Protein 8J1I (pdb70)

Secondary structure (DSSP, 8-state):
---HHHHHHHTT-GGGHHHHHHTT--SHHHHTT--HHHHHHTT---HHHHHHHHHHHHHHHHHH--/-TTS--SHHHHHHHTT-GGGHHHHHTTT--SHHHHTT--HHHHHHTT---HHHHHHHHHHHHHHHH-

Structure (mmCIF, N/CA/C/O backbone):
data_8J1I
#
_entry.id   8J1I
#
_cell.length_a   45.937
_cell.length_b   84.576
_cell.length_c   97.804
_cell.angle_alpha   90.00
_cell.angle_beta   90.00
_cell.angle_gamma   90.00
#
_symmetry.space_group_name_H-M   'C 2 2 21'
#
loop_
_entity.id
_entity.type
_entity.pdbx_description
1 polymer 'Ephrin type-A receptor 8'
2 polymer 'SAM and SH3 domain-containing protein 1'
3 water water
#
loop_
_atom_site.group_PDB
_atom_site.id
_atom_site.type_symbol
_atom_site.label_atom_id
_atom_site.label_alt_id
_atom_site.label_comp_id
_atom_site.label_asym_id
_atom_site.label_entity_id
_atom_site.label_seq_id
_atom_site.pdbx_PDB_ins_code
_atom_site.Cartn_x
_atom_site.Cartn_y
_atom_site.Cartn_z
_atom_site.occupancy
_atom_site.B_iso_or_equiv
_atom_site.auth_seq_id
_atom_site.auth_comp_id
_atom_site.auth_asym_id
_atom_site.auth_atom_id
_atom_site.pdbx_PDB_model_num
ATOM 1 N N . SER A 1 4 ? -2.975 10.544 27.438 1.00 75.66 931 SER 8 N 1
ATOM 2 C CA . SER A 1 4 ? -3.883 9.562 28.106 1.00 77.44 931 SER 8 CA 1
ATOM 3 C C . SER A 1 4 ? -4.348 8.548 27.064 1.00 74.17 931 SER 8 C 1
ATOM 4 O O . SER A 1 4 ? -4.878 8.997 26.024 1.00 74.44 931 SER 8 O 1
ATOM 12 N N . LEU A 1 5 ? -4.168 7.245 27.298 1.00 67.29 932 LEU 8 N 1
ATOM 13 C CA . LEU A 1 5 ? -4.352 6.226 26.231 1.00 58.34 932 LEU 8 CA 1
ATOM 14 C C . LEU A 1 5 ? -5.841 5.907 26.057 1.00 54.74 932 LEU 8 C 1
ATOM 15 O O . LEU A 1 5 ? -6.258 4.722 25.859 1.00 56.32 932 LEU 8 O 1
ATOM 31 N N . THR A 1 6 ? -6.596 6.986 25.935 1.00 52.75 933 THR 8 N 1
ATOM 32 C CA . THR A 1 6 ? -8.014 6.939 25.593 1.00 55.29 933 THR 8 CA 1
ATOM 33 C C . THR A 1 6 ? -8.090 6.956 24.061 1.00 52.40 933 THR 8 C 1
ATOM 34 O O . THR A 1 6 ? -7.260 7.662 23.442 1.00 48.15 933 THR 8 O 1
ATOM 45 N N . VAL A 1 7 ? -9.090 6.278 23.517 1.00 48.71 934 VAL 8 N 1
ATOM 46 C CA . VAL A 1 7 ? -9.412 6.396 22.086 1.00 47.36 934 VAL 8 CA 1
ATOM 47 C C . VAL A 1 7 ? -9.623 7.870 21.751 1.00 48.17 934 VAL 8 C 1
ATOM 48 O O . VAL A 1 7 ? -9.014 8.318 20.774 1.00 41.89 934 VAL 8 O 1
ATOM 61 N N . GLY A 1 8 ? -10.481 8.607 22.484 1.00 42.68 935 GLY 8 N 1
ATOM 62 C CA . GLY A 1 8 ? -10.762 10.001 22.135 1.00 42.41 935 GLY 8 CA 1
ATOM 63 C C . GLY A 1 8 ? -9.543 10.916 22.274 1.00 44.34 935 GLY 8 C 1
ATOM 64 O O . GLY A 1 8 ? -9.384 11.831 21.465 1.00 43.91 935 GLY 8 O 1
ATOM 68 N N . ASP A 1 9 ? -8.665 10.665 23.260 1.00 44.98 936 ASP 8 N 1
ATOM 69 C CA . ASP A 1 9 ? -7.384 11.424 23.422 1.00 46.51 936 ASP 8 CA 1
ATOM 70 C C . ASP A 1 9 ? -6.409 11.076 22.274 1.00 43.91 936 ASP 8 C 1
ATOM 71 O O . ASP A 1 9 ? -5.722 11.984 21.762 1.00 42.53 936 ASP 8 O 1
ATOM 80 N N . TRP A 1 10 ? -6.308 9.810 21.913 1.00 40.58 937 TRP 8 N 1
ATOM 81 C CA . TRP A 1 10 ? -5.460 9.362 20.768 1.00 37.56 937 TRP 8 CA 1
ATOM 82 C C . TRP A 1 10 ? -5.902 10.060 19.463 1.00 34.13 937 TRP 8 C 1
ATOM 83 O O . TRP A 1 10 ? -5.068 10.677 18.824 1.00 37.69 937 TRP 8 O 1
ATOM 104 N N . LEU A 1 11 ? -7.163 9.994 19.106 1.00 35.05 938 LEU 8 N 1
ATOM 105 C CA . LEU A 1 11 ? -7.731 10.685 17.927 1.00 34.16 938 LEU 8 CA 1
ATOM 106 C C . LEU A 1 11 ? -7.385 12.182 17.990 1.00 35.22 938 LEU 8 C 1
ATOM 107 O O . LEU A 1 11 ? -6.793 12.705 17.067 1.00 34.40 938 LEU 8 O 1
ATOM 123 N N . ASP A 1 12 ? -7.665 12.869 19.120 1.00 36.16 939 ASP 8 N 1
ATOM 124 C CA . ASP A 1 12 ? -7.327 14.310 19.187 1.00 36.53 939 ASP 8 CA 1
ATOM 125 C C . ASP A 1 12 ? -5.840 14.576 18.985 1.00 38.36 939 ASP 8 C 1
ATOM 126 O O . ASP A 1 12 ? -5.503 15.547 18.256 1.00 39.80 939 ASP 8 O 1
ATOM 135 N N . SER A 1 13 ? -4.970 13.692 19.480 1.00 38.08 940 SER 8 N 1
ATOM 136 C CA . SER A 1 13 ? -3.499 13.831 19.336 1.00 40.43 940 SER 8 CA 1
ATOM 137 C C . SER A 1 13 ? -3.012 13.803 17.893 1.00 39.66 940 SER 8 C 1
ATOM 138 O O . SER A 1 13 ? -1.876 14.257 17.641 1.00 42.37 940 SER 8 O 1
ATOM 146 N N . ILE A 1 14 ? -3.748 13.172 16.983 1.00 35.78 941 ILE 8 N 1
ATOM 147 C CA . ILE A 1 14 ? -3.435 13.160 15.538 1.00 35.32 941 ILE 8 CA 1
ATOM 148 C C . ILE A 1 14 ? -4.481 13.993 14.788 1.00 33.65 941 ILE 8 C 1
ATOM 149 O O . ILE A 1 14 ? -4.551 13.906 13.567 1.00 30.81 941 ILE 8 O 1
ATOM 165 N N . ARG A 1 15 ? -5.218 14.857 15.466 1.00 35.64 942 ARG 8 N 1
ATOM 166 C CA . ARG A 1 15 ? -6.118 15.814 14.776 1.00 37.48 942 ARG 8 CA 1
ATOM 167 C C . ARG A 1 15 ? -7.251 15.052 14.075 1.00 33.35 942 ARG 8 C 1
ATOM 168 O O . ARG A 1 15 ? -7.890 15.631 13.178 1.00 32.37 942 ARG 8 O 1
ATOM 189 N N . MET A 1 16 ? -7.635 13.877 14.592 1.00 31.28 943 MET 8 N 1
ATOM 190 C CA . MET A 1 16 ? -8.729 13.076 13.998 1.00 29.32 943 MET 8 CA 1
ATOM 191 C C . MET A 1 16 ? -9.917 12.924 14.951 1.00 32.38 943 MET 8 C 1
ATOM 192 O O . MET A 1 16 ? -10.682 11.962 14.792 1.00 31.12 943 MET 8 O 1
ATOM 206 N N . GLY A 1 17 ? -10.101 13.896 15.853 1.00 33.69 944 GLY 8 N 1
ATOM 207 C CA . GLY A 1 17 ? -11.212 13.955 16.811 1.00 33.75 944 GLY 8 CA 1
ATOM 208 C C . GLY A 1 17 ? -12.571 13.973 16.150 1.00 34.21 944 GLY 8 C 1
ATOM 209 O O . GLY A 1 17 ? -13.530 13.466 16.781 1.00 36.10 944 GLY 8 O 1
ATOM 213 N N . ARG A 1 18 ? -12.644 14.353 14.872 1.00 31.54 945 ARG 8 N 1
ATOM 214 C CA . ARG A 1 18 ? -13.905 14.272 14.111 1.00 33.44 945 ARG 8 CA 1
ATOM 215 C C . ARG A 1 18 ? -14.425 12.854 14.036 1.00 34.52 945 ARG 8 C 1
ATOM 216 O O . ARG A 1 18 ? -15.618 12.668 13.760 1.00 36.50 945 ARG 8 O 1
ATOM 237 N N . TYR A 1 19 ? -13.585 11.830 14.258 1.00 31.53 946 TYR 8 N 1
ATOM 238 C CA . TYR A 1 19 ? -14.006 10.431 14.166 1.00 31.53 946 TYR 8 CA 1
ATOM 239 C C . TYR A 1 19 ? -14.310 9.806 15.555 1.00 34.42 946 TYR 8 C 1
ATOM 240 O O . TYR A 1 19 ? -14.445 8.592 15.623 1.00 35.56 946 TYR 8 O 1
ATOM 258 N N . ARG A 1 20 ? -14.289 10.592 16.640 1.00 38.57 947 ARG 8 N 1
ATOM 259 C CA . ARG A 1 20 ? -14.646 10.080 18.003 1.00 41.31 947 ARG 8 CA 1
ATOM 260 C C . ARG A 1 20 ? -15.928 9.246 17.897 1.00 41.05 947 ARG 8 C 1
ATOM 261 O O . ARG A 1 20 ? -15.905 8.104 18.462 1.00 43.92 947 ARG 8 O 1
ATOM 282 N N . ASP A 1 21 ? -17.022 9.810 17.343 1.00 47.28 948 ASP 8 N 1
ATOM 283 C CA . ASP A 1 21 ? -18.366 9.154 17.320 1.00 51.02 948 ASP 8 CA 1
ATOM 284 C C . ASP A 1 21 ? -18.265 7.924 16.416 1.00 48.97 948 ASP 8 C 1
ATOM 285 O O . ASP A 1 21 ? -18.783 6.860 16.753 1.00 47.64 948 ASP 8 O 1
ATOM 294 N N . HIS A 1 22 ? -17.424 7.977 15.373 1.00 46.84 949 HIS 8 N 1
ATOM 295 C CA . HIS A 1 22 ? -17.261 6.808 14.459 1.00 42.87 949 HIS 8 CA 1
ATOM 296 C C . HIS A 1 22 ? -16.653 5.630 15.207 1.00 43.61 949 HIS 8 C 1
ATOM 297 O O . HIS A 1 22 ? -17.167 4.494 15.098 1.00 48.26 949 HIS 8 O 1
ATOM 312 N N . PHE A 1 23 ? -15.598 5.869 15.984 1.00 40.99 950 PHE 8 N 1
ATOM 313 C CA . PHE A 1 23 ? -14.883 4.808 16.735 1.00 40.60 950 PHE 8 CA 1
ATOM 314 C C . PHE A 1 23 ? -15.864 4.262 17.801 1.00 43.18 950 PHE 8 C 1
ATOM 315 O O . PHE A 1 23 ? -15.954 3.043 17.930 1.00 44.35 950 PHE 8 O 1
ATOM 332 N N . ALA A 1 24 ? -16.436 5.172 18.580 1.00 45.47 951 ALA 8 N 1
ATOM 333 C CA . ALA A 1 24 ? -17.424 4.829 19.660 1.00 49.82 951 ALA 8 CA 1
ATOM 334 C C . ALA A 1 24 ? -18.525 3.951 19.071 1.00 51.49 951 ALA 8 C 1
ATOM 335 O O . ALA A 1 24 ? -18.653 2.801 19.548 1.00 54.23 951 ALA 8 O 1
ATOM 342 N N . ALA A 1 25 ? -19.231 4.419 18.043 1.00 53.61 952 ALA 8 N 1
ATOM 343 C CA . ALA A 1 25 ? -20.309 3.628 17.392 1.00 57.20 952 ALA 8 CA 1
ATOM 344 C C . ALA A 1 25 ? 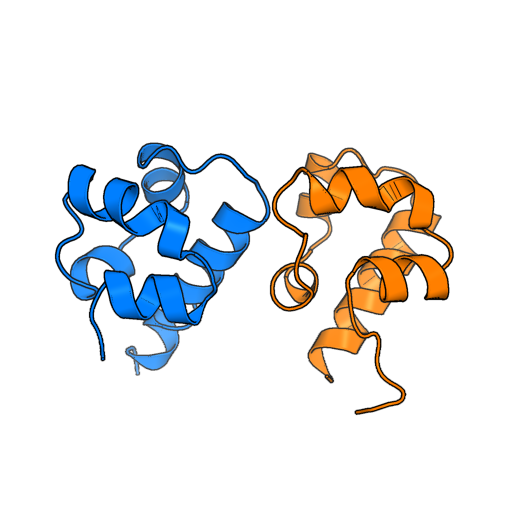-19.743 2.259 16.991 1.00 54.79 952 ALA 8 C 1
ATOM 345 O O . ALA A 1 25 ? -20.309 1.255 17.374 1.00 55.72 952 ALA 8 O 1
ATOM 352 N N . GLY A 1 26 ? -18.571 2.169 16.355 1.00 52.44 953 GLY 8 N 1
ATOM 353 C CA . GLY A 1 26 ? -18.012 0.865 15.911 1.00 48.25 953 GLY 8 CA 1
ATOM 354 C C . GLY A 1 26 ? -17.588 -0.076 17.056 1.00 51.46 953 GLY 8 C 1
ATOM 355 O O . GLY A 1 26 ? -17.179 -1.234 16.784 1.00 53.15 953 GLY 8 O 1
ATOM 359 N N . GLY A 1 27 ? -17.586 0.401 18.300 1.00 52.63 954 GLY 8 N 1
ATOM 360 C CA . GLY A 1 27 ? -17.325 -0.415 19.497 1.00 54.41 954 GLY 8 CA 1
ATOM 361 C C . GLY A 1 27 ? -15.885 -0.348 19.969 1.00 52.70 954 GLY 8 C 1
ATOM 362 O O . GLY A 1 27 ? -15.505 -1.186 20.780 1.00 55.29 954 GLY 8 O 1
ATOM 366 N N . TYR A 1 28 ? -15.067 0.564 19.441 1.00 45.05 955 TYR 8 N 1
ATOM 367 C CA . TYR A 1 28 ? -13.656 0.698 19.879 1.00 45.30 955 TYR 8 CA 1
ATOM 368 C C . TYR A 1 28 ? -13.574 1.563 21.136 1.00 50.68 955 TYR 8 C 1
ATOM 369 O O . TYR A 1 28 ? -13.319 2.788 21.074 1.00 49.02 955 TYR 8 O 1
ATOM 387 N N . SER A 1 29 ? -13.840 0.931 22.296 1.00 53.79 956 SER 8 N 1
ATOM 388 C CA . SER A 1 29 ? -13.915 1.593 23.616 1.00 57.04 956 SER 8 CA 1
ATOM 389 C C . SER A 1 29 ? -12.530 1.620 24.248 1.00 55.20 956 SER 8 C 1
ATOM 390 O O . SER A 1 29 ? -12.304 2.373 25.193 1.00 63.26 956 SER 8 O 1
ATOM 398 N N . SER A 1 30 ? -11.600 0.844 23.750 1.00 51.81 957 SER 8 N 1
ATOM 399 C CA . SER A 1 30 ? -10.234 0.985 24.270 1.00 51.63 957 SER 8 CA 1
ATOM 400 C C . SER A 1 30 ? -9.315 1.229 23.053 1.00 49.78 957 SER 8 C 1
ATOM 401 O O . SER A 1 30 ? -9.596 0.722 21.867 1.00 51.27 957 SER 8 O 1
ATOM 409 N N . LEU A 1 31 ? -8.146 1.745 23.410 1.00 52.29 958 LEU 8 N 1
ATOM 410 C CA . LEU A 1 31 ? -7.005 1.761 22.485 1.00 48.96 958 LEU 8 CA 1
ATOM 411 C C . LEU A 1 31 ? -6.536 0.330 22.215 1.00 47.38 958 LEU 8 C 1
ATOM 412 O O . LEU A 1 31 ? -6.091 0.026 21.078 1.00 43.23 958 LEU 8 O 1
ATOM 428 N N . GLY A 1 32 ? -6.539 -0.582 23.199 1.00 49.44 959 GLY 8 N 1
ATOM 429 C CA . GLY A 1 32 ? -6.087 -1.943 22.902 1.00 46.27 959 GLY 8 CA 1
ATOM 430 C C . GLY A 1 32 ? -6.877 -2.552 21.758 1.00 41.22 959 GLY 8 C 1
ATOM 431 O O . GLY A 1 32 ? -6.291 -3.326 20.980 1.00 43.67 959 GLY 8 O 1
ATOM 435 N N . MET A 1 33 ? -8.154 -2.214 21.651 1.00 43.41 960 MET 8 N 1
ATOM 436 C CA . MET A 1 33 ? -8.989 -2.704 20.524 1.00 41.94 960 MET 8 CA 1
ATOM 437 C C . MET A 1 33 ? -8.569 -2.006 19.193 1.00 39.07 960 MET 8 C 1
ATOM 438 O O . MET A 1 33 ? -8.461 -2.666 18.186 1.00 38.04 960 MET 8 O 1
ATOM 452 N N . VAL A 1 34 ? -8.244 -0.731 19.256 1.00 37.57 961 VAL 8 N 1
ATOM 453 C CA . VAL A 1 34 ? -7.771 0.049 18.072 1.00 34.95 961 VAL 8 CA 1
ATOM 454 C C . VAL A 1 34 ? -6.489 -0.589 17.541 1.00 34.36 961 VAL 8 C 1
ATOM 455 O O . VAL A 1 34 ? -6.319 -0.634 16.333 1.00 32.29 961 VAL 8 O 1
ATOM 468 N N . LEU A 1 35 ? -5.547 -1.061 18.378 1.00 34.31 962 LEU 8 N 1
ATOM 469 C CA . LEU A 1 35 ? -4.215 -1.535 17.935 1.00 33.96 962 LEU 8 CA 1
ATOM 470 C C . LEU A 1 35 ? -4.272 -2.806 17.084 1.00 32.30 962 LEU 8 C 1
ATOM 471 O O . LEU A 1 35 ? -3.276 -3.108 16.447 1.00 36.46 962 LEU 8 O 1
ATOM 487 N N . ARG A 1 36 ? -5.432 -3.476 17.051 1.00 35.55 963 ARG 8 N 1
ATOM 488 C CA . ARG A 1 36 ? -5.670 -4.697 16.250 1.00 38.18 963 ARG 8 CA 1
ATOM 489 C C . ARG A 1 36 ? -6.301 -4.336 14.909 1.00 35.69 963 ARG 8 C 1
ATOM 490 O O . ARG A 1 36 ? -6.381 -5.178 14.054 1.00 36.73 963 ARG 8 O 1
ATOM 499 N N . MET A 1 37 ? -6.522 -3.061 14.636 1.00 32.82 964 MET 8 N 1
ATOM 500 C CA . MET A 1 37 ? -7.268 -2.655 13.418 1.00 32.24 964 MET 8 CA 1
ATOM 501 C C . MET A 1 37 ? -6.411 -2.753 12.177 1.00 30.75 964 MET 8 C 1
ATOM 502 O O . MET A 1 37 ? -5.227 -2.461 12.216 1.00 31.29 964 MET 8 O 1
ATOM 516 N N . ASN A 1 38 ? -7.093 -2.980 11.052 1.00 32.33 965 ASN 8 N 1
ATOM 517 C CA . ASN A 1 38 ? -6.480 -2.859 9.718 1.00 28.52 965 ASN 8 CA 1
ATOM 518 C C . ASN A 1 38 ? -7.283 -1.837 8.891 1.00 29.08 965 ASN 8 C 1
ATOM 519 O O . ASN A 1 38 ? -8.194 -1.177 9.430 1.00 29.99 965 ASN 8 O 1
ATOM 530 N N . ALA A 1 39 ? -6.835 -1.634 7.672 1.00 28.83 966 ALA 8 N 1
ATOM 531 C CA . ALA A 1 39 ? -7.443 -0.633 6.764 1.00 29.66 966 ALA 8 CA 1
ATOM 532 C C . ALA A 1 39 ? -8.937 -0.941 6.584 1.00 30.98 966 ALA 8 C 1
ATOM 533 O O . ALA A 1 39 ? -9.698 0.002 6.413 1.00 33.31 966 ALA 8 O 1
ATOM 540 N N . GLN A 1 40 ? -9.335 -2.207 6.530 1.00 33.17 967 GLN 8 N 1
ATOM 541 C CA . GLN A 1 40 ? -10.771 -2.513 6.383 1.00 32.63 967 GLN 8 CA 1
ATOM 542 C C . GLN A 1 40 ? -11.516 -2.057 7.617 1.00 35.17 967 GLN 8 C 1
ATOM 543 O O . GLN A 1 40 ? -12.650 -1.632 7.489 1.00 36.33 967 GLN 8 O 1
ATOM 557 N N . ASP A 1 41 ? -10.961 -2.286 8.793 1.00 33.92 968 ASP 8 N 1
ATOM 558 C CA . ASP A 1 41 ? -11.630 -1.856 10.040 1.00 34.43 968 ASP 8 CA 1
ATOM 559 C C . ASP A 1 41 ? -11.823 -0.340 10.011 1.00 33.87 968 ASP 8 C 1
ATOM 560 O O . ASP A 1 41 ? -12.845 0.197 10.508 1.00 34.98 968 ASP 8 O 1
ATOM 569 N N . VAL A 1 42 ? -10.817 0.387 9.501 1.00 31.09 969 VAL 8 N 1
ATOM 570 C CA . VAL A 1 42 ? -10.913 1.867 9.481 1.00 31.23 969 VAL 8 CA 1
ATOM 571 C C . VAL A 1 42 ? -12.015 2.342 8.521 1.00 32.50 969 VAL 8 C 1
ATOM 572 O O . VAL A 1 42 ? -12.863 3.179 8.921 1.00 34.02 969 VAL 8 O 1
ATOM 585 N N . ARG A 1 43 ? -12.007 1.816 7.301 1.00 34.37 970 ARG 8 N 1
ATOM 586 C CA . ARG A 1 43 ? -13.077 2.137 6.308 1.00 39.23 970 ARG 8 CA 1
ATOM 587 C C . ARG A 1 43 ? -14.494 1.793 6.841 1.00 42.71 970 ARG 8 C 1
ATOM 588 O O . ARG A 1 43 ? -15.469 2.544 6.619 1.00 42.59 970 ARG 8 O 1
ATOM 609 N N . ALA A 1 44 ? -14.628 0.730 7.622 1.00 41.27 971 ALA 8 N 1
ATOM 610 C CA . ALA A 1 44 ? -15.963 0.248 8.038 1.00 41.91 971 ALA 8 CA 1
ATOM 611 C C . ALA A 1 44 ? -16.507 1.177 9.111 1.00 43.48 971 ALA 8 C 1
ATOM 612 O O . ALA A 1 44 ? -17.736 1.088 9.410 1.00 44.42 971 ALA 8 O 1
ATOM 619 N N . LEU A 1 45 ? -15.687 2.048 9.715 1.00 36.19 972 LEU 8 N 1
ATOM 620 C CA . LEU A 1 45 ? -16.212 3.052 10.662 1.00 38.40 972 LEU 8 CA 1
ATOM 621 C C . LEU A 1 45 ? -16.886 4.170 9.896 1.00 37.76 972 LEU 8 C 1
ATOM 622 O O . LEU A 1 45 ? -17.330 5.100 10.580 1.00 40.37 972 LEU 8 O 1
ATOM 638 N N . GLY A 1 46 ? -16.818 4.163 8.567 1.00 35.32 973 GLY 8 N 1
ATOM 639 C CA . GLY A 1 46 ? -17.303 5.288 7.760 1.00 35.42 973 GLY 8 CA 1
ATOM 640 C C . GLY A 1 46 ? -16.275 6.381 7.461 1.00 33.51 973 GLY 8 C 1
ATOM 641 O O . GLY A 1 46 ? -16.633 7.514 7.061 1.00 36.93 973 GLY 8 O 1
ATOM 645 N N . ILE A 1 47 ? -15.011 6.058 7.678 1.00 30.14 974 ILE 8 N 1
ATOM 646 C CA . ILE A 1 47 ? -13.874 6.982 7.375 1.00 30.96 974 ILE 8 CA 1
ATOM 647 C C . ILE A 1 47 ? -13.440 6.826 5.923 1.00 29.05 974 ILE 8 C 1
ATOM 648 O O . ILE A 1 47 ? -12.899 5.770 5.586 1.00 32.04 974 ILE 8 O 1
ATOM 664 N N . THR A 1 48 ? -13.677 7.852 5.089 1.00 29.28 975 THR 8 N 1
ATOM 665 C CA . THR A 1 48 ? -13.563 7.790 3.609 1.00 28.89 975 THR 8 CA 1
ATOM 666 C C . THR A 1 48 ? -12.412 8.629 3.056 1.00 27.17 975 THR 8 C 1
ATOM 667 O O . THR A 1 48 ? -11.898 8.296 1.975 1.00 31.43 975 THR 8 O 1
ATOM 678 N N . LEU A 1 49 ? -12.024 9.692 3.731 1.00 25.84 976 LEU 8 N 1
ATOM 679 C CA . LEU A 1 49 ? -10.966 10.585 3.199 1.00 23.96 976 LEU 8 CA 1
ATOM 680 C C . LEU A 1 49 ? -9.631 9.803 3.211 1.00 24.11 976 LEU 8 C 1
ATOM 681 O O . LEU A 1 49 ? -9.182 9.347 4.280 1.00 24.12 976 LEU 8 O 1
ATOM 697 N N A MET A 1 50 ? -9.005 9.781 2.070 0.67 24.36 977 MET 8 N 1
ATOM 698 N N B MET A 1 50 ? -8.973 9.750 2.051 0.33 24.89 977 MET 8 N 1
ATOM 699 C CA A MET A 1 50 ? -7.795 8.943 1.879 0.67 23.71 977 MET 8 CA 1
ATOM 700 C CA B MET A 1 50 ? -7.794 8.854 1.843 0.33 24.79 977 MET 8 CA 1
ATOM 701 C C A MET A 1 50 ? -6.701 9.280 2.896 0.67 22.16 977 MET 8 C 1
ATOM 702 C C B MET A 1 50 ? -6.606 9.263 2.716 0.33 23.31 977 MET 8 C 1
ATOM 703 O O A MET A 1 50 ? -6.190 8.390 3.684 0.67 19.47 977 MET 8 O 1
ATOM 704 O O B MET A 1 50 ? -5.890 8.343 3.129 0.33 22.52 977 MET 8 O 1
ATOM 731 N N . GLY A 1 51 ? -6.383 10.555 2.992 1.00 22.94 978 GLY 8 N 1
ATOM 732 C CA . GLY A 1 51 ? -5.293 10.927 3.914 1.00 22.59 978 GLY 8 CA 1
ATOM 733 C C . GLY A 1 51 ? -5.645 10.618 5.340 1.00 22.37 978 GLY 8 C 1
ATOM 734 O O . GLY A 1 51 ? -4.772 10.354 6.181 1.00 21.88 978 GLY 8 O 1
ATOM 738 N N . HIS A 1 52 ? -6.933 10.715 5.726 1.00 20.86 979 HIS 8 N 1
ATOM 739 C CA . HIS A 1 52 ? -7.314 10.436 7.107 1.00 21.68 979 HIS 8 CA 1
ATOM 740 C C . HIS A 1 52 ? -7.176 8.937 7.390 1.00 22.16 979 HIS 8 C 1
ATOM 741 O O . HIS A 1 52 ? -6.680 8.534 8.428 1.00 23.33 979 HIS 8 O 1
ATOM 756 N N . GLN A 1 53 ? -7.594 8.099 6.455 1.00 21.08 980 GLN 8 N 1
ATOM 757 C CA . GLN A 1 53 ? -7.355 6.654 6.529 1.00 23.10 980 GLN 8 CA 1
ATOM 758 C C . GLN A 1 53 ? -5.836 6.369 6.702 1.00 22.52 980 GLN 8 C 1
ATOM 759 O O . GLN A 1 53 ? -5.461 5.617 7.599 1.00 23.29 980 GLN 8 O 1
ATOM 773 N N . LYS A 1 54 ? -4.999 7.041 5.933 1.00 22.13 981 LYS 8 N 1
ATOM 774 C CA . LYS A 1 54 ? -3.561 6.846 5.939 1.00 24.30 981 LYS 8 CA 1
ATOM 775 C C . LYS A 1 54 ? -3.004 7.321 7.286 1.00 22.26 981 LYS 8 C 1
ATOM 776 O O . LYS A 1 54 ? -2.123 6.616 7.892 1.00 24.00 981 LYS 8 O 1
ATOM 795 N N . LYS A 1 55 ? -3.437 8.457 7.793 1.00 21.24 982 LYS 8 N 1
ATOM 796 C CA . LYS A 1 55 ? -2.909 8.975 9.079 1.00 22.35 982 LYS 8 CA 1
ATOM 797 C C . LYS A 1 55 ? -3.281 8.044 10.228 1.00 22.73 982 LYS 8 C 1
ATOM 798 O O . LYS A 1 55 ? -2.444 7.751 11.113 1.00 25.63 982 LYS 8 O 1
ATOM 817 N N . ILE A 1 56 ? -4.529 7.614 10.256 1.00 22.89 983 ILE 8 N 1
ATOM 818 C CA . ILE A 1 56 ? -5.020 6.745 11.350 1.00 23.11 983 ILE 8 CA 1
ATOM 819 C C . ILE A 1 56 ? -4.277 5.427 11.309 1.00 23.28 983 ILE 8 C 1
ATOM 820 O O . ILE A 1 56 ? -3.749 4.964 12.374 1.00 25.37 983 ILE 8 O 1
ATOM 836 N N . LEU A 1 57 ? -4.172 4.789 10.151 1.00 23.50 984 LEU 8 N 1
ATOM 837 C CA . LEU A 1 57 ? -3.492 3.476 10.060 1.00 26.45 984 LEU 8 CA 1
ATOM 838 C C . LEU A 1 57 ? -2.009 3.635 10.383 1.00 25.42 984 LEU 8 C 1
ATOM 839 O O . LEU A 1 57 ? -1.434 2.754 11.024 1.00 27.48 984 LEU 8 O 1
ATOM 855 N N . GLY A 1 58 ? -1.366 4.712 9.911 1.00 24.93 985 GLY 8 N 1
ATOM 856 C CA . GLY A 1 58 ? 0.055 4.889 10.174 1.00 26.29 985 GLY 8 CA 1
ATOM 857 C C . GLY A 1 58 ? 0.263 5.026 11.679 1.00 27.01 985 GLY 8 C 1
ATOM 858 O O . GLY A 1 58 ? 1.270 4.464 12.186 1.00 26.39 985 GLY 8 O 1
ATOM 862 N N . SER A 1 59 ? -0.638 5.716 12.381 1.00 25.40 986 SER 8 N 1
ATOM 863 C CA . SER A 1 59 ? -0.537 5.920 13.846 1.00 25.48 986 SER 8 CA 1
ATOM 864 C C . SER A 1 59 ? -0.705 4.560 14.537 1.00 28.86 986 SER 8 C 1
ATOM 865 O O . SER A 1 59 ? 0.062 4.192 15.433 1.00 30.10 986 SER 8 O 1
ATOM 873 N N . ILE A 1 60 ? -1.671 3.774 14.055 1.00 27.86 987 ILE 8 N 1
ATOM 874 C CA . ILE A 1 60 ? -1.876 2.418 14.619 1.00 31.06 987 ILE 8 CA 1
ATOM 875 C C . ILE A 1 60 ? -0.651 1.567 14.441 1.00 30.25 987 ILE 8 C 1
ATOM 876 O O . ILE A 1 60 ? -0.254 0.903 15.416 1.00 31.59 987 ILE 8 O 1
ATOM 892 N N . GLN A 1 61 ? -0.034 1.563 13.267 1.00 27.25 988 GLN 8 N 1
ATOM 893 C CA . GLN A 1 61 ? 1.166 0.786 12.933 1.00 29.15 988 GLN 8 CA 1
ATOM 894 C C . GLN A 1 61 ? 2.294 1.213 13.887 1.00 30.51 988 GLN 8 C 1
ATOM 895 O O . GLN A 1 61 ? 2.988 0.351 14.384 1.00 32.00 988 GLN 8 O 1
ATOM 909 N N A THR A 1 62 ? 2.547 2.507 14.085 0.37 30.56 989 THR 8 N 1
ATOM 910 N N B THR A 1 62 ? 2.476 2.509 14.060 0.63 29.19 989 THR 8 N 1
ATOM 911 C CA A THR A 1 62 ? 3.701 2.923 14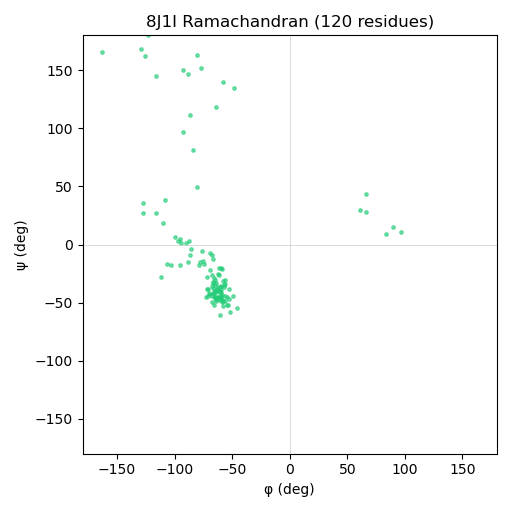.943 0.37 33.16 989 THR 8 CA 1
ATOM 912 C CA B THR A 1 62 ? 3.592 3.027 14.895 0.63 32.93 989 THR 8 CA 1
ATOM 913 C C A THR A 1 62 ? 3.369 2.675 16.426 0.37 33.41 989 THR 8 C 1
ATOM 914 C C B THR A 1 62 ? 3.335 2.632 16.360 0.63 32.92 989 THR 8 C 1
ATOM 915 O O A THR A 1 62 ? 4.279 2.252 17.175 0.37 34.79 989 THR 8 O 1
ATOM 916 O O B THR A 1 62 ? 4.253 2.040 16.996 0.63 36.37 989 THR 8 O 1
ATOM 937 N N . MET A 1 63 ? 2.126 2.827 16.862 1.00 33.33 990 MET 8 N 1
ATOM 938 C CA . MET A 1 63 ? 1.768 2.498 18.262 1.00 35.19 990 MET 8 CA 1
ATOM 939 C C . MET A 1 63 ? 1.977 0.997 18.505 1.00 37.22 990 MET 8 C 1
ATOM 940 O O . MET A 1 63 ? 2.515 0.649 19.559 1.00 39.77 990 MET 8 O 1
ATOM 954 N N . ARG A 1 64 ? 1.570 0.121 17.583 1.00 35.78 991 ARG 8 N 1
ATOM 955 C CA . ARG A 1 64 ? 1.874 -1.331 17.752 1.00 39.17 991 ARG 8 CA 1
ATOM 956 C C . ARG A 1 64 ? 3.366 -1.570 17.795 1.00 39.64 991 ARG 8 C 1
ATOM 957 O O . ARG A 1 64 ? 3.817 -2.469 18.565 1.00 44.03 991 ARG 8 O 1
ATOM 978 N N . ALA A 1 65 ? 4.176 -0.912 16.974 1.00 39.81 992 ALA 8 N 1
ATOM 979 C CA . ALA A 1 65 ? 5.616 -1.213 17.015 1.00 40.69 992 ALA 8 CA 1
ATOM 980 C C . ALA A 1 65 ? 6.164 -0.737 18.381 1.00 42.59 992 ALA 8 C 1
ATOM 981 O O . ALA A 1 65 ? 7.029 -1.399 18.954 1.00 44.89 992 ALA 8 O 1
ATOM 988 N N . GLN A 1 66 ? 5.653 0.376 18.907 1.00 42.16 993 GLN 8 N 1
ATOM 989 C CA . GLN A 1 66 ? 6.189 1.011 20.155 1.00 43.15 993 GLN 8 CA 1
ATOM 990 C C . GLN A 1 66 ? 5.754 0.188 21.378 1.00 49.23 993 GLN 8 C 1
ATOM 991 O O . GLN A 1 66 ? 6.391 0.328 22.469 1.00 49.57 993 GLN 8 O 1
ATOM 1005 N N . LEU A 1 67 ? 4.755 -0.679 21.237 1.00 51.29 994 LEU 8 N 1
ATOM 1006 C CA . LEU A 1 67 ? 4.279 -1.579 22.321 1.00 55.80 994 LEU 8 CA 1
ATOM 1007 C C . LEU A 1 67 ? 4.745 -3.022 22.177 1.00 60.86 994 LEU 8 C 1
ATOM 1008 O O . LEU A 1 67 ? 4.739 -3.721 23.200 1.00 66.54 994 LEU 8 O 1
ATOM 1024 N N . SER A 1 68 ? 5.189 -3.439 20.997 1.00 69.44 995 SER 8 N 1
ATOM 1025 C CA . SER A 1 68 ? 5.879 -4.732 20.774 1.00 76.54 995 SER 8 CA 1
ATOM 1026 C C . SER A 1 68 ? 7.349 -4.570 21.181 1.00 84.80 995 SER 8 C 1
ATOM 1027 O O . SER A 1 68 ? 7.790 -3.404 21.315 1.00 91.26 995 SER 8 O 1
ATOM 1035 N N . SER A 1 69 ? 8.071 -5.677 21.389 1.00 93.11 996 SER 8 N 1
ATOM 1036 C CA . SER A 1 69 ? 9.512 -5.692 21.772 1.00 100.76 996 SER 8 CA 1
ATOM 1037 C C . SER A 1 69 ? 9.764 -6.768 22.840 1.00 102.89 996 SER 8 C 1
ATOM 1038 O O . SER A 1 69 ? 9.758 -6.513 24.045 1.00 108.68 996 SER 8 O 1
ATOM 1046 N N . PHE B 2 6 ? 10.466 26.103 12.609 1.00 67.51 624 PHE H N 1
ATOM 1047 C CA . PHE B 2 6 ? 11.482 26.909 11.884 1.00 67.48 624 PHE H CA 1
ATOM 1048 C C . PHE B 2 6 ? 10.809 27.952 10.986 1.00 60.05 624 PHE H C 1
ATOM 1049 O O . PHE B 2 6 ? 9.967 27.638 10.153 1.00 50.78 624 PHE H O 1
ATOM 1055 N N . PRO B 2 7 ? 11.204 29.240 11.080 1.00 55.35 625 PRO H N 1
ATOM 1056 C CA . PRO B 2 7 ? 10.671 30.265 10.175 1.00 53.57 625 PRO H CA 1
ATOM 1057 C C . PRO B 2 7 ? 10.870 29.962 8.677 1.00 47.49 625 PRO H C 1
ATOM 1058 O O . PRO B 2 7 ? 10.084 30.369 7.861 1.00 52.64 625 PRO H O 1
ATOM 1069 N N . SER B 2 8 ? 11.937 29.262 8.329 1.00 42.65 626 SER H N 1
ATOM 1070 C CA . SER B 2 8 ? 12.298 29.044 6.891 1.00 38.25 626 SER H CA 1
ATOM 1071 C C . SER B 2 8 ? 11.549 27.831 6.323 1.00 32.65 626 SER H C 1
ATOM 1072 O O . SER B 2 8 ? 11.726 27.564 5.116 1.00 34.88 626 SER H O 1
ATOM 1080 N N . GLN B 2 9 ? 10.783 27.110 7.138 1.00 30.01 627 GLN H N 1
ATOM 1081 C CA . GLN B 2 9 ? 10.192 25.812 6.712 1.00 31.64 627 GLN H CA 1
ATOM 1082 C C . GLN B 2 9 ? 8.807 26.033 6.144 1.00 30.04 627 GLN H C 1
ATOM 1083 O O . GLN B 2 9 ? 8.065 26.910 6.597 1.00 31.36 627 GLN H O 1
ATOM 1097 N N . PRO B 2 10 ? 8.359 25.189 5.184 1.00 30.76 628 PRO H N 1
ATOM 1098 C CA . PRO B 2 10 ? 6.966 25.253 4.729 1.00 30.47 628 PRO H CA 1
ATOM 1099 C C . PRO B 2 10 ? 6.057 25.280 5.954 1.00 30.13 628 PRO H C 1
ATOM 1100 O O . PRO B 2 10 ? 6.132 24.462 6.837 1.00 30.07 628 PRO H O 1
ATOM 1111 N N . LYS B 2 11 ? 5.091 26.177 5.878 1.00 33.82 629 LYS H N 1
ATOM 1112 C CA . LYS B 2 11 ? 4.177 26.397 7.020 1.00 35.04 629 LYS H CA 1
ATOM 1113 C C . LYS B 2 11 ? 2.894 25.579 6.845 1.00 31.98 629 LYS H C 1
ATOM 1114 O O . LYS B 2 11 ? 2.076 25.577 7.764 1.00 34.17 629 LYS H O 1
ATOM 1133 N N . SER B 2 12 ? 2.630 25.118 5.625 1.00 29.77 630 SER H N 1
ATOM 1134 C CA . SER B 2 12 ? 1.335 24.486 5.257 1.00 28.64 630 SER H CA 1
ATOM 1135 C C . SER B 2 12 ? 1.542 23.718 3.972 1.00 28.10 630 SER H C 1
ATOM 1136 O O . SER B 2 12 ? 2.535 23.915 3.303 1.00 25.72 630 SER H O 1
ATOM 1144 N N . VAL B 2 13 ? 0.600 22.865 3.652 1.00 25.82 631 VAL H N 1
ATOM 1145 C CA . VAL B 2 13 ? 0.584 22.166 2.376 1.00 25.45 631 VAL H CA 1
ATOM 1146 C C . VAL B 2 13 ? 0.526 23.201 1.242 1.00 26.07 631 VAL H C 1
ATOM 1147 O O . VAL B 2 13 ? 1.266 23.024 0.264 1.00 26.51 631 VAL H O 1
ATOM 1160 N N . GLU B 2 14 ? -0.275 24.268 1.366 1.00 26.61 632 GLU H N 1
ATOM 1161 C CA . GLU B 2 14 ? -0.370 25.301 0.321 1.00 28.02 632 GLU H CA 1
ATOM 1162 C C . GLU B 2 14 ? 1.044 25.915 0.077 1.00 27.07 632 GLU H C 1
ATOM 1163 O O . GLU B 2 14 ? 1.446 26.055 -1.110 1.00 29.09 632 GLU H O 1
ATOM 1175 N N . ASP B 2 15 ? 1.709 26.254 1.169 1.00 27.39 633 ASP H N 1
ATOM 1176 C CA . ASP B 2 15 ? 3.069 26.870 1.088 1.00 26.61 633 ASP H CA 1
ATOM 1177 C C . ASP B 2 15 ? 3.981 25.884 0.375 1.00 26.64 633 ASP H C 1
ATOM 1178 O O . ASP B 2 15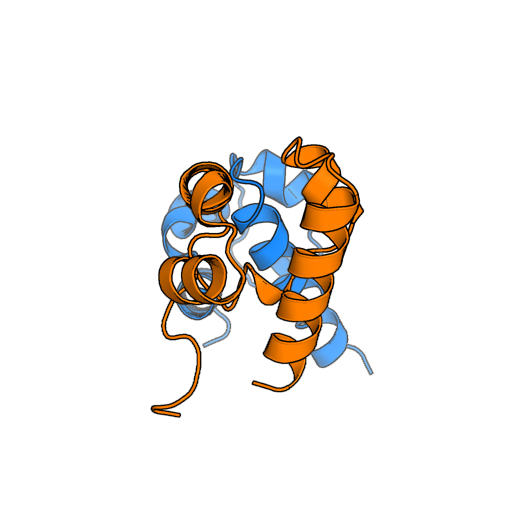 ? 4.686 26.291 -0.642 1.00 26.19 633 ASP H O 1
ATOM 1187 N N . LEU B 2 16 ? 3.964 24.617 0.746 1.00 25.81 634 LEU H N 1
ATOM 1188 C CA . LEU B 2 16 ? 4.875 23.631 0.145 1.00 25.10 634 LEU H CA 1
ATOM 1189 C C . LEU B 2 16 ? 4.575 23.524 -1.349 1.00 26.20 634 LEU H C 1
ATOM 1190 O O . LEU B 2 16 ? 5.530 23.514 -2.143 1.00 26.11 634 LEU H O 1
ATOM 1206 N N . LEU B 2 17 ? 3.286 23.439 -1.751 1.00 24.93 635 LEU H N 1
ATOM 1207 C CA . LEU B 2 17 ? 2.969 23.228 -3.185 1.00 24.70 635 LEU H CA 1
ATOM 1208 C C . LEU B 2 17 ? 3.397 24.486 -3.995 1.00 26.08 635 LEU H C 1
ATOM 1209 O O . LEU B 2 17 ? 3.800 24.354 -5.144 1.00 29.33 635 LEU H O 1
ATOM 1225 N N . ASP B 2 18 ? 3.297 25.654 -3.401 1.00 26.97 636 ASP H N 1
ATOM 1226 C CA . ASP B 2 18 ? 3.716 26.945 -3.992 1.00 29.90 636 ASP H CA 1
ATOM 1227 C C . ASP B 2 18 ? 5.233 26.872 -4.259 1.00 28.76 636 ASP H C 1
ATOM 1228 O O . ASP B 2 18 ? 5.677 27.047 -5.438 1.00 29.46 636 ASP H O 1
ATOM 1237 N N . ARG B 2 19 ? 5.977 26.406 -3.251 1.00 27.89 637 ARG H N 1
ATOM 1238 C CA . ARG B 2 19 ? 7.434 26.369 -3.361 1.00 26.70 637 ARG H CA 1
ATOM 1239 C C . ARG B 2 19 ? 7.875 25.411 -4.483 1.00 28.60 637 ARG H C 1
ATOM 1240 O O . ARG B 2 19 ? 8.895 25.619 -5.130 1.00 27.90 637 ARG H O 1
ATOM 1261 N N . ILE B 2 20 ? 7.219 24.284 -4.636 1.00 25.44 638 ILE H N 1
ATOM 1262 C CA . ILE B 2 20 ? 7.616 23.247 -5.625 1.00 25.38 638 ILE H CA 1
ATOM 1263 C C . ILE B 2 20 ? 6.850 23.394 -6.932 1.00 26.29 638 ILE H C 1
ATOM 1264 O O . ILE B 2 20 ? 6.975 22.501 -7.780 1.00 28.60 638 ILE H O 1
ATOM 1280 N N . ASN B 2 21 ? 6.039 24.420 -7.065 1.00 28.25 639 ASN H N 1
ATOM 1281 C CA . ASN B 2 21 ? 5.333 24.808 -8.297 1.00 30.17 639 ASN H CA 1
ATOM 1282 C C . ASN B 2 21 ? 4.305 23.755 -8.672 1.00 31.29 639 ASN H C 1
ATOM 1283 O O . ASN B 2 21 ? 4.189 23.464 -9.899 1.00 32.75 639 ASN H O 1
ATOM 1294 N N . LEU B 2 22 ? 3.561 23.264 -7.676 1.00 30.35 640 LEU H N 1
ATOM 1295 C CA . LEU B 2 22 ? 2.464 22.300 -7.957 1.00 29.59 640 LEU H CA 1
ATOM 1296 C C . LEU B 2 22 ? 1.132 22.714 -7.353 1.00 31.39 640 LEU H C 1
ATOM 1297 O O . LEU B 2 22 ? 0.375 21.803 -6.901 1.00 29.48 640 LEU H O 1
ATOM 1313 N N . LYS B 2 23 ? 0.794 24.009 -7.304 1.00 31.80 641 LYS H N 1
ATOM 1314 C CA . LYS B 2 23 ? -0.455 24.517 -6.676 1.00 31.71 641 LYS H CA 1
ATOM 1315 C C . LYS B 2 23 ? -1.670 23.938 -7.403 1.00 33.04 641 LYS H C 1
ATOM 1316 O O . LYS B 2 23 ? -2.741 23.938 -6.776 1.00 31.98 641 LYS H O 1
ATOM 1331 N N . GLU B 2 24 ? -1.506 23.463 -8.630 1.00 33.51 642 GLU H N 1
ATOM 1332 C CA . GLU B 2 24 ? -2.677 22.882 -9.369 1.00 35.54 642 GLU H CA 1
ATOM 1333 C C . GLU B 2 24 ? -3.240 21.659 -8.618 1.00 31.67 642 GLU H C 1
ATOM 1334 O O . GLU B 2 24 ? -4.437 21.370 -8.749 1.00 32.44 642 GLU H O 1
ATOM 1346 N N . HIS B 2 25 ? -2.418 20.989 -7.845 1.00 30.83 643 HIS H N 1
ATOM 1347 C CA . HIS B 2 25 ? -2.829 19.828 -7.034 1.00 29.00 643 HIS H CA 1
ATOM 1348 C C . HIS B 2 25 ? -3.347 20.231 -5.663 1.00 29.88 643 HIS H C 1
ATOM 1349 O O . HIS B 2 25 ? -3.739 19.322 -4.892 1.00 26.81 643 HIS H O 1
ATOM 1364 N N . MET B 2 26 ? -3.443 21.485 -5.339 1.00 30.79 644 MET H N 1
ATOM 1365 C CA . MET B 2 26 ? -3.821 21.865 -3.965 1.00 33.30 644 MET H CA 1
ATOM 1366 C C . MET B 2 26 ? -5.248 21.401 -3.624 1.00 32.70 644 MET H C 1
ATOM 1367 O O . MET B 2 26 ? -5.467 20.710 -2.622 1.00 29.34 644 MET H O 1
ATOM 1381 N N . PRO B 2 27 ? -6.309 21.590 -4.438 1.00 29.40 645 PRO H N 1
ATOM 1382 C CA . PRO B 2 27 ? -7.605 21.032 -4.120 1.00 28.56 645 PRO H CA 1
ATOM 1383 C C . PRO B 2 27 ? -7.622 19.506 -4.014 1.00 29.47 645 PRO H C 1
ATOM 1384 O O . PRO B 2 27 ? -8.256 18.920 -3.147 1.00 28.05 645 PRO H O 1
ATOM 1395 N N . THR B 2 28 ? -6.840 18.834 -4.859 1.00 28.77 646 THR H N 1
ATOM 1396 C CA . THR B 2 28 ? -6.735 17.374 -4.798 1.00 27.46 646 THR H CA 1
ATOM 1397 C C . THR B 2 28 ? -6.236 16.931 -3.404 1.00 24.60 646 THR H C 1
ATOM 1398 O O . THR B 2 28 ? -6.806 15.978 -2.812 1.00 26.88 646 THR H O 1
ATOM 1409 N N . P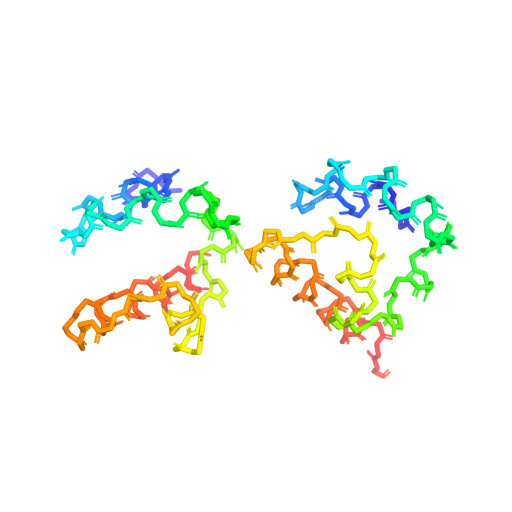HE B 2 29 ? -5.176 17.537 -2.940 1.00 22.96 647 PHE H N 1
ATOM 1410 C CA . PHE B 2 29 ? -4.703 17.104 -1.601 1.00 22.56 647 PHE H CA 1
ATOM 1411 C C . PHE B 2 29 ? -5.683 17.572 -0.518 1.00 24.58 647 PHE H C 1
ATOM 1412 O O . PHE B 2 29 ? -6.004 16.775 0.454 1.00 23.84 647 PHE H O 1
ATOM 1429 N N . LEU B 2 30 ? -6.133 18.817 -0.590 1.00 24.21 648 LEU H N 1
ATOM 1430 C CA . LEU B 2 30 ? -6.898 19.356 0.595 1.00 26.60 648 LEU H CA 1
ATOM 1431 C C . LEU B 2 30 ? -8.335 18.848 0.641 1.00 24.75 648 LEU H C 1
ATOM 1432 O O . LEU B 2 30 ? -8.945 18.984 1.735 1.00 28.10 648 LEU H O 1
ATOM 1448 N N . PHE B 2 31 ? -8.878 18.275 -0.426 1.00 23.96 649 PHE H N 1
ATOM 1449 C CA . PHE B 2 31 ? -10.200 17.618 -0.446 1.00 24.29 649 PHE H CA 1
ATOM 1450 C C . PHE B 2 31 ? -10.114 16.109 -0.284 1.00 24.60 649 PHE H C 1
ATOM 1451 O O . PHE B 2 31 ? -11.142 15.493 -0.321 1.00 25.11 649 PHE H O 1
ATOM 1468 N N . ASN B 2 32 ? -8.906 15.530 -0.088 1.00 23.48 650 ASN H N 1
ATOM 1469 C CA . ASN B 2 32 ? -8.726 14.079 0.035 1.00 23.88 650 ASN H CA 1
ATOM 1470 C C . ASN B 2 32 ? -7.958 13.722 1.307 1.00 21.28 650 ASN H C 1
ATOM 1471 O O . ASN B 2 32 ? -7.360 12.602 1.342 1.00 23.92 650 ASN H O 1
ATOM 1482 N N . GLY B 2 33 ? -8.046 14.543 2.331 1.00 22.13 651 GLY H N 1
ATOM 1483 C CA . GLY B 2 33 ? -7.465 14.233 3.645 1.00 22.10 651 GLY H CA 1
ATOM 1484 C C . GLY B 2 33 ? -6.016 14.534 3.859 1.00 21.83 651 GLY H C 1
ATOM 1485 O O . GLY B 2 33 ? -5.482 14.173 4.911 1.00 23.03 651 GLY H O 1
ATOM 1489 N N . TYR B 2 34 ? -5.378 15.230 2.922 1.00 22.04 652 TYR H N 1
ATOM 1490 C CA . TYR B 2 34 ? -3.944 15.593 2.966 1.00 21.22 652 TYR H CA 1
ATOM 1491 C C . TYR B 2 34 ? -3.806 17.078 3.235 1.00 23.23 652 TYR H C 1
ATOM 1492 O O . TYR B 2 34 ? -2.868 17.705 2.724 1.00 25.21 652 TYR H O 1
ATOM 1510 N N . GLU B 2 35 ? -4.658 17.631 4.081 1.00 23.19 653 GLU H N 1
ATOM 1511 C CA . GLU B 2 35 ? -4.634 19.067 4.330 1.00 23.40 653 GLU H CA 1
ATOM 1512 C C . GLU B 2 35 ? -3.536 19.470 5.273 1.00 24.71 653 GLU H C 1
ATOM 1513 O O . GLU B 2 35 ? -3.186 20.656 5.292 1.00 28.00 653 GLU H O 1
ATOM 1525 N N . ASP B 2 36 ? -2.970 18.531 6.042 1.00 25.44 654 ASP H N 1
ATOM 1526 C CA . ASP B 2 36 ? -1.950 18.912 7.049 1.00 26.99 654 ASP H CA 1
ATOM 1527 C C . ASP B 2 36 ? -0.626 18.273 6.666 1.00 27.94 654 ASP H C 1
ATOM 1528 O O . ASP B 2 36 ? -0.612 17.188 6.006 1.00 25.63 654 ASP H O 1
ATOM 1537 N N . LEU B 2 37 ? 0.475 18.985 6.933 1.00 26.72 655 LEU H N 1
ATOM 1538 C CA . LEU B 2 37 ? 1.807 18.456 6.572 1.00 26.57 655 LEU H CA 1
ATOM 1539 C C . LEU B 2 37 ? 2.168 17.116 7.263 1.00 26.12 655 LEU H C 1
ATOM 1540 O O . LEU B 2 37 ? 2.846 16.344 6.641 1.00 26.32 655 LEU H O 1
ATOM 1556 N N A ASP B 2 38 ? 1.681 16.853 8.470 0.50 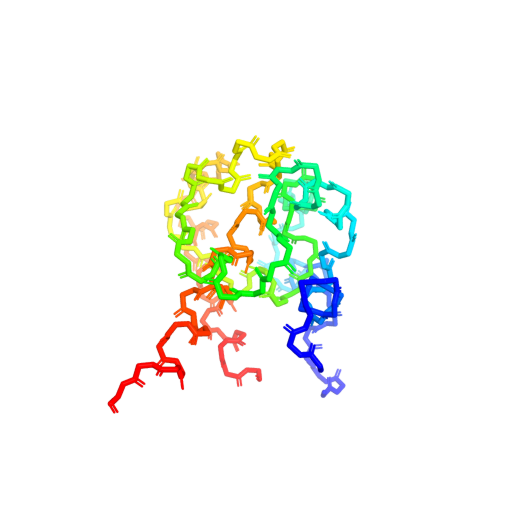27.73 656 ASP H N 1
ATOM 1557 N N B ASP B 2 38 ? 1.708 16.849 8.479 0.50 28.32 656 ASP H N 1
ATOM 1558 C CA A ASP B 2 38 ? 1.906 15.574 9.195 0.50 28.34 656 ASP H CA 1
ATOM 1559 C CA B ASP B 2 38 ? 1.961 15.543 9.141 0.50 29.24 656 ASP H CA 1
ATOM 1560 C C A ASP B 2 38 ? 1.171 14.412 8.506 0.50 27.88 656 ASP H C 1
ATOM 1561 C C B ASP B 2 38 ? 1.356 14.432 8.266 0.50 28.18 656 ASP H C 1
ATOM 1562 O O A ASP B 2 38 ? 1.444 13.251 8.833 0.50 25.86 656 ASP H O 1
ATOM 1563 O O B ASP B 2 38 ? 1.912 13.356 8.150 0.50 24.87 656 ASP H O 1
ATOM 1580 N N . THR B 2 39 ? 0.251 14.690 7.577 1.00 26.43 657 THR H N 1
ATOM 1581 C CA . THR B 2 39 ? -0.351 13.642 6.701 1.00 24.91 657 THR H CA 1
ATOM 1582 C C . THR B 2 39 ? 0.306 13.600 5.325 1.00 24.03 657 THR H C 1
ATOM 1583 O O . THR B 2 39 ? 0.553 12.553 4.765 1.00 23.63 657 THR H O 1
ATOM 1594 N N . PHE B 2 40 ? 0.577 14.782 4.736 1.00 24.05 658 PHE H N 1
ATOM 1595 C CA . PHE B 2 40 ? 1.285 14.894 3.445 1.00 22.99 658 PHE H CA 1
ATOM 1596 C C . PHE B 2 40 ? 2.594 14.116 3.480 1.00 23.38 658 PHE H C 1
ATOM 1597 O O . PHE B 2 40 ? 2.944 13.502 2.484 1.00 26.13 658 PHE H O 1
ATOM 1614 N N . LYS B 2 41 ? 3.302 14.158 4.628 1.00 24.58 659 LYS H N 1
ATOM 1615 C CA . LYS B 2 41 ? 4.593 13.491 4.721 1.00 28.28 659 LYS H CA 1
ATOM 1616 C C . LYS B 2 41 ? 4.433 11.958 4.687 1.00 27.25 659 LYS H C 1
ATOM 1617 O O . LYS B 2 41 ? 5.467 11.271 4.516 1.00 29.47 659 LYS H O 1
ATOM 1632 N N . LEU B 2 42 ? 3.203 11.426 4.733 1.00 25.50 660 LEU H N 1
ATOM 1633 C CA . LEU B 2 42 ? 2.993 9.973 4.606 1.00 25.37 660 LEU H CA 1
ATOM 1634 C C . LEU B 2 42 ? 2.873 9.479 3.160 1.00 26.20 660 LEU H C 1
ATOM 1635 O O . LEU B 2 42 ? 2.741 8.262 2.991 1.00 28.54 660 LEU H O 1
ATOM 1651 N N . LEU B 2 43 ? 2.775 10.390 2.172 1.00 24.75 661 LEU H N 1
ATOM 1652 C CA . LEU B 2 43 ? 2.504 10.034 0.779 1.00 25.06 661 LEU H CA 1
ATOM 1653 C C . LEU B 2 43 ? 3.565 9.076 0.254 1.00 27.53 661 LEU H C 1
ATOM 1654 O O . LEU B 2 43 ? 4.751 9.304 0.457 1.00 28.52 661 LEU H O 1
ATOM 1670 N N . GLU B 2 44 ? 3.071 8.111 -0.508 1.00 28.19 662 GLU H N 1
ATOM 1671 C CA . GLU B 2 44 ? 3.869 7.174 -1.321 1.00 30.34 662 GLU H CA 1
ATOM 1672 C C . GLU B 2 44 ? 3.350 7.146 -2.757 1.00 33.14 662 GLU H C 1
ATOM 1673 O O . GLU B 2 44 ? 2.248 7.648 -3.058 1.00 28.82 662 GLU H O 1
ATOM 1685 N N . GLU B 2 45 ? 4.122 6.533 -3.681 1.00 33.46 663 GLU H N 1
ATOM 1686 C CA . GLU B 2 45 ? 3.707 6.432 -5.105 1.00 36.28 663 GLU H CA 1
ATOM 1687 C C . GLU B 2 45 ? 2.295 5.931 -5.292 1.00 32.11 663 GLU H C 1
ATOM 1688 O O . GLU B 2 45 ? 1.565 6.529 -6.082 1.00 33.86 66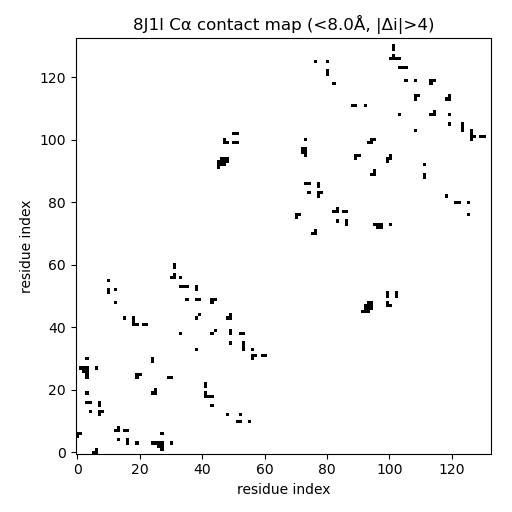3 GLU H O 1
ATOM 1700 N N . GLU B 2 46 ? 1.883 4.898 -4.579 1.00 34.14 664 GLU H N 1
ATOM 1701 C CA . GLU B 2 46 ? 0.548 4.289 -4.774 1.00 34.52 664 GLU H CA 1
ATOM 1702 C C . GLU B 2 46 ? -0.520 5.295 -4.362 1.00 30.84 664 GLU H C 1
ATOM 1703 O O . GLU B 2 46 ? -1.661 5.190 -4.805 1.00 32.72 664 GLU H O 1
ATOM 1715 N N . ASP B 2 47 ? -0.209 6.184 -3.427 1.00 28.34 665 ASP H N 1
ATOM 1716 C CA . ASP B 2 47 ? -1.186 7.208 -2.972 1.00 27.70 665 ASP H CA 1
ATOM 1717 C C . ASP B 2 47 ? -1.380 8.262 -4.066 1.00 29.24 665 ASP H C 1
ATOM 1718 O O . ASP B 2 47 ? -2.538 8.665 -4.301 1.00 28.37 665 ASP H O 1
ATOM 1727 N N . LEU B 2 48 ? -0.320 8.634 -4.771 1.00 28.30 666 LEU H N 1
ATOM 1728 C CA . LEU B 2 48 ? -0.440 9.539 -5.946 1.00 30.31 666 LEU H CA 1
ATOM 1729 C C . LEU B 2 48 ? -1.307 8.878 -7.045 1.00 30.64 666 LEU H C 1
ATOM 1730 O O . LEU B 2 48 ? -2.158 9.568 -7.652 1.00 31.40 666 LEU H O 1
ATOM 1746 N N . ASP B 2 49 ? -1.232 7.562 -7.272 1.00 31.39 667 A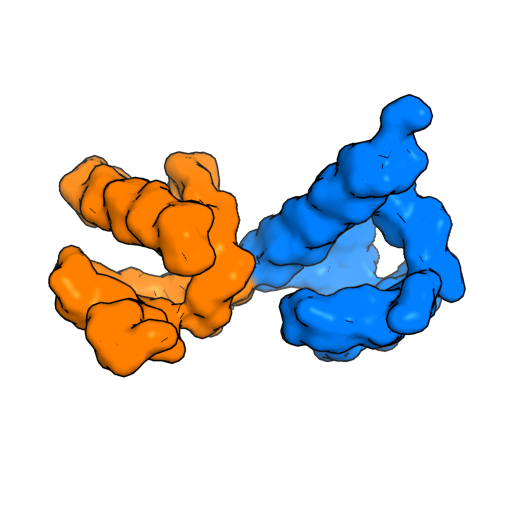SP H N 1
ATOM 1747 C CA . ASP B 2 49 ? -2.149 6.868 -8.212 1.00 32.31 667 ASP H CA 1
ATOM 1748 C C . ASP B 2 49 ? -3.608 7.023 -7.814 1.00 31.93 667 ASP H C 1
ATOM 1749 O O . ASP B 2 49 ? -4.538 7.277 -8.638 1.00 32.40 667 ASP H O 1
ATOM 1758 N N . GLU B 2 50 ? -3.895 6.885 -6.530 1.00 29.60 668 GLU H N 1
ATOM 1759 C CA . GLU B 2 50 ? -5.287 6.967 -6.044 1.00 30.56 668 GLU H CA 1
ATOM 1760 C C . GLU B 2 50 ? -5.825 8.374 -6.200 1.00 28.47 668 GLU H C 1
ATOM 1761 O O . GLU B 2 50 ? -7.043 8.535 -6.144 1.00 31.99 668 GLU H O 1
ATOM 1773 N N . LEU B 2 51 ? -4.924 9.345 -6.189 1.00 27.08 669 LEU H N 1
ATOM 1774 C CA . LEU B 2 51 ? -5.220 10.798 -6.304 1.00 28.43 669 LEU H CA 1
ATOM 1775 C C . LEU B 2 51 ? -5.210 11.205 -7.787 1.00 31.11 669 LEU H C 1
ATOM 1776 O O . LEU B 2 51 ? -5.532 12.348 -8.062 1.00 31.91 669 LEU H O 1
ATOM 1792 N N . ASN B 2 52 ? -4.979 10.255 -8.694 1.00 31.87 670 ASN H N 1
ATOM 1793 C CA . ASN B 2 52 ? -5.000 10.500 -10.171 1.00 34.64 670 ASN H CA 1
ATOM 1794 C C . ASN B 2 52 ? -3.930 11.524 -10.529 1.00 37.46 670 ASN H C 1
ATOM 1795 O O . ASN B 2 52 ? -4.079 12.263 -11.545 1.00 40.91 670 ASN H O 1
ATOM 1806 N N . ILE B 2 53 ? -2.843 11.578 -9.775 1.00 33.51 671 ILE H N 1
ATOM 1807 C CA . ILE B 2 53 ? -1.697 12.454 -10.105 1.00 32.30 671 ILE H CA 1
ATOM 1808 C C . ILE B 2 53 ? -0.736 11.583 -10.925 1.00 37.41 671 ILE H C 1
ATOM 1809 O O . ILE B 2 53 ? 0.021 10.809 -10.336 1.00 35.17 671 ILE H O 1
ATOM 1825 N N . ARG B 2 54 ? -0.799 11.675 -12.256 1.00 40.35 672 ARG H N 1
ATOM 1826 C CA . ARG B 2 54 ? -0.133 10.685 -13.149 1.00 44.10 672 ARG H CA 1
ATOM 1827 C C . ARG B 2 54 ? 1.120 11.254 -13.840 1.00 47.38 672 ARG H C 1
ATOM 1828 O O . ARG B 2 54 ? 1.941 10.460 -14.336 1.00 51.69 672 ARG H O 1
ATOM 1849 N N . ASP B 2 55 ? 1.313 12.561 -13.882 1.00 42.36 673 ASP H N 1
ATOM 1850 C CA . ASP B 2 55 ? 2.480 13.146 -14.589 1.00 44.13 673 ASP H CA 1
ATOM 1851 C C . ASP B 2 55 ? 3.755 12.690 -13.895 1.00 45.50 673 ASP H C 1
ATOM 1852 O O . ASP B 2 55 ? 3.977 12.996 -12.728 1.00 39.99 673 ASP H O 1
ATOM 1861 N N . PRO B 2 56 ? 4.668 11.952 -14.556 1.00 44.91 674 PRO H N 1
ATOM 1862 C CA . PRO B 2 56 ? 5.896 11.520 -13.886 1.00 45.06 674 PRO H CA 1
ATOM 1863 C C . PRO B 2 56 ? 6.764 12.652 -13.317 1.00 43.28 674 PRO H C 1
ATOM 1864 O O . PRO B 2 56 ? 7.487 12.382 -12.351 1.00 44.26 674 PRO H O 1
ATOM 1875 N N . GLU B 2 57 ? 6.786 13.854 -13.917 1.00 43.21 675 GLU H N 1
ATOM 1876 C CA . GLU B 2 57 ? 7.633 14.946 -13.421 1.00 44.72 675 GLU H CA 1
ATOM 1877 C C . GLU B 2 57 ? 6.961 15.422 -12.122 1.00 42.06 675 GLU H C 1
ATOM 1878 O O . GLU B 2 57 ? 7.667 15.657 -11.155 1.00 40.16 675 GLU H O 1
ATOM 1890 N N . HIS B 2 58 ? 5.631 15.601 -12.129 1.00 38.15 676 HIS H N 1
ATOM 1891 C CA . HIS B 2 58 ? 4.922 16.051 -10.904 1.00 35.39 676 HIS H CA 1
ATOM 1892 C C . HIS B 2 58 ? 5.200 15.042 -9.784 1.00 31.29 676 HIS H C 1
ATOM 1893 O O . HIS B 2 58 ? 5.485 15.448 -8.651 1.00 34.02 676 HIS H O 1
ATOM 1908 N N . ARG B 2 59 ? 5.036 13.766 -10.099 1.00 34.00 677 ARG H N 1
ATOM 1909 C CA . ARG B 2 59 ? 5.215 12.664 -9.136 1.00 32.67 677 ARG H CA 1
ATOM 1910 C C . ARG B 2 59 ? 6.595 12.724 -8.521 1.00 34.38 677 ARG H C 1
ATOM 1911 O O . ARG B 2 59 ? 6.737 12.651 -7.274 1.00 32.80 677 ARG H O 1
ATOM 1932 N N . ALA B 2 60 ? 7.652 12.862 -9.322 1.00 36.28 678 ALA H N 1
ATOM 1933 C CA . ALA B 2 60 ? 9.005 12.905 -8.747 1.00 36.41 678 ALA H CA 1
ATOM 1934 C C . ALA B 2 60 ? 9.204 14.113 -7.847 1.00 33.41 678 ALA H C 1
ATOM 1935 O O . ALA B 2 60 ? 9.934 14.056 -6.780 1.00 31.69 678 ALA H O 1
ATOM 1942 N N . VAL B 2 61 ? 8.680 15.256 -8.290 1.00 31.17 679 VAL H N 1
ATOM 1943 C CA . VAL B 2 61 ? 8.808 16.478 -7.454 1.00 30.05 679 VAL H CA 1
ATOM 1944 C C . VAL B 2 61 ? 8.085 16.289 -6.086 1.00 29.45 679 VAL H C 1
ATOM 1945 O O . VAL B 2 61 ? 8.627 16.713 -5.030 1.00 28.63 679 VAL H O 1
ATOM 1958 N N . LEU B 2 62 ? 6.866 15.741 -6.113 1.00 29.98 680 LEU H N 1
ATOM 1959 C CA . LEU B 2 62 ? 6.087 15.533 -4.860 1.00 27.55 680 LEU H CA 1
ATOM 1960 C C . LEU B 2 62 ? 6.877 14.595 -3.942 1.00 28.55 680 LEU H C 1
ATOM 1961 O O . LEU B 2 62 ? 6.989 14.871 -2.723 1.00 29.39 680 LEU H O 1
ATOM 1977 N N . LEU B 2 63 ? 7.410 13.488 -4.464 1.00 32.01 681 LEU H N 1
ATOM 1978 C CA . LEU B 2 63 ? 8.062 12.465 -3.592 1.00 34.24 681 LEU H CA 1
ATOM 1979 C C . LEU B 2 63 ? 9.386 13.009 -3.071 1.00 34.02 681 LEU H C 1
ATOM 1980 O O . LEU B 2 63 ? 9.683 12.771 -1.891 1.00 30.49 681 LEU H O 1
ATOM 1996 N N . THR B 2 64 ? 10.046 13.913 -3.810 1.00 33.51 682 THR H N 1
ATOM 1997 C CA . THR B 2 64 ? 11.211 14.602 -3.231 1.00 33.50 682 THR H CA 1
ATOM 1998 C C . THR B 2 64 ? 10.847 15.486 -2.067 1.00 33.53 682 THR H C 1
ATOM 1999 O O . THR B 2 64 ? 11.541 15.467 -0.981 1.00 33.73 682 THR H O 1
ATOM 2010 N N . ALA B 2 65 ? 9.758 16.274 -2.210 1.00 30.95 683 ALA H N 1
ATOM 2011 C CA . ALA B 2 65 ? 9.341 17.159 -1.112 1.00 28.85 683 ALA H CA 1
ATOM 2012 C C . ALA B 2 65 ? 8.959 16.339 0.138 1.00 28.34 683 ALA H C 1
ATOM 2013 O O . ALA B 2 65 ? 9.217 16.724 1.277 1.00 28.02 683 ALA H O 1
ATOM 2020 N N . VAL B 2 66 ? 8.277 15.207 -0.068 1.00 28.72 684 VAL H N 1
ATOM 2021 C CA . VAL B 2 66 ? 7.883 14.331 1.070 1.00 27.26 684 VAL H CA 1
ATOM 2022 C C . VAL B 2 66 ? 9.123 13.846 1.828 1.00 30.24 684 VAL H C 1
ATOM 2023 O O . VAL B 2 66 ? 9.064 13.843 3.066 1.00 29.83 684 VAL H O 1
ATOM 2036 N N . GLU B 2 67 ? 10.151 13.414 1.081 1.00 31.58 685 GLU H N 1
ATOM 2037 C CA . GLU B 2 67 ? 11.436 12.954 1.699 1.00 34.60 685 GLU H CA 1
ATOM 2038 C C . GLU B 2 67 ? 11.981 14.087 2.583 1.00 34.40 685 GLU H C 1
ATOM 2039 O O . GLU B 2 67 ? 12.402 13.868 3.718 1.00 32.72 685 GLU H O 1
ATOM 2051 N N . LEU B 2 68 ? 11.961 15.330 2.106 1.00 33.96 686 LEU H N 1
ATOM 2052 C CA . LEU B 2 68 ? 12.463 16.484 2.909 1.00 34.25 686 LEU H CA 1
ATOM 2053 C C . LEU B 2 68 ? 11.670 16.749 4.152 1.00 37.93 686 LEU H C 1
ATOM 2054 O O . LEU B 2 68 ? 12.234 17.275 5.193 1.00 37.41 686 LEU H O 1
ATOM 2070 N N . LEU B 2 69 ? 10.355 16.489 4.116 1.00 31.87 687 LEU H N 1
ATOM 2071 C CA . LEU B 2 69 ? 9.634 16.666 5.376 1.00 32.99 687 LEU H CA 1
ATOM 2072 C C . LEU B 2 69 ? 10.027 15.583 6.407 1.00 36.38 687 LEU H C 1
ATOM 2073 O O . LEU B 2 69 ? 9.585 15.755 7.535 1.00 41.99 687 LEU H O 1
ATOM 2089 N N . GLN B 2 70 ? 10.564 14.408 6.025 1.00 40.80 688 GLN H N 1
ATOM 2090 C CA . GLN B 2 70 ? 10.891 13.338 7.039 1.00 44.90 688 GLN H CA 1
ATOM 2091 C C . GLN B 2 70 ? 12.006 13.853 7.964 1.00 54.35 688 GLN H C 1
ATOM 2092 O O . GLN B 2 70 ? 12.040 13.416 9.131 1.00 62.91 688 GLN H O 1
ATOM 2106 N N . GLU B 2 71 ? 12.869 14.710 7.398 1.00 63.10 689 GLU H N 1
ATOM 2107 C CA . GLU B 2 71 ? 13.921 15.559 8.041 1.00 68.71 689 GLU H CA 1
ATOM 2108 C C . GLU B 2 71 ? 13.263 16.525 9.049 1.00 77.54 689 GLU H C 1
ATOM 2109 O O . GLU B 2 71 ? 13.621 16.440 10.247 1.00 86.50 689 GLU H O 1
ATOM 2115 N N . TYR B 2 72 ? 12.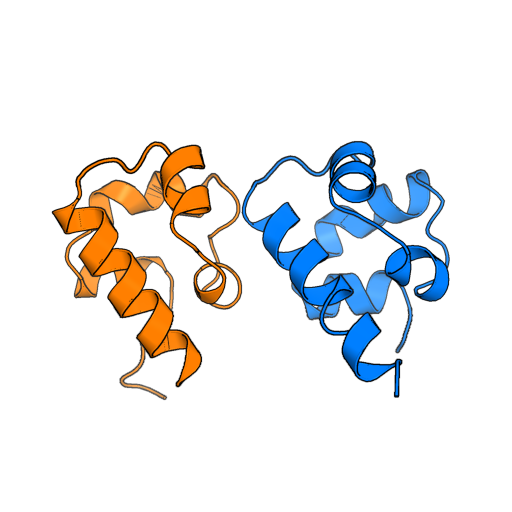352 17.406 8.598 1.00 81.29 690 TYR H N 1
ATOM 2116 C CA . TYR B 2 72 ? 11.518 18.307 9.445 1.00 85.70 690 TYR H CA 1
ATOM 2117 C C . TYR B 2 72 ? 11.654 17.913 10.927 1.00 90.45 690 TYR H C 1
ATOM 2118 O O . TYR B 2 72 ? 11.073 16.956 11.465 1.00 87.74 690 TYR H O 1
#

Radius of gyration: 15.84 Å; Cα contacts (8 Å, |Δi|>4): 127; chains: 2; bounding box: 34×36×43 Å

Sequence (133 aa):
SLTVGDWLDSIRMGRYRDHFAAGGYSSLGMVLRMNAQDVRALGITLMMGHQKKILGSIQTTMRAQLSSFPSQPKSVEDLLDRINLKEHMPTFLFNGYEDLDDTFKLLEEEDLDELNIRDPEHRAVLLTAVELLQEY

Foldseek 3Di:
DQFPCVLCVVLPNNVCVVLCVVLPVGGVVVLLPDDLVSVVVSVDDDPVVSVSSRVSSVVVVVVVDD/DVVDQPWPCSLCVVLVNNVCVCLCCVPPNGGLVNLLVDDPVNCVVSVVPPVVVSVSSPVSSVVVVVD

Nearest PDB structures (foldseek):
  8j1i-assembly1_8  TM=1.015E+00  e=3.881E-10  Mus musculus
  3h8m-assembly2_B  TM=9.652E-01  e=2.782E-06  Homo sapiens
  3kka-assembly4_D  TM=9.609E-01  e=1.172E-05  Homo sapiens
  7kjc-assembly1_A  TM=9.471E-01  e=2.811E-05  Homo sapiens
  7kja-assembly1_A  TM=9.492E-01  e=5.592E-05  Homo sapiens

Solvent-accessible surface area: 7824 Å² total; per-residue (Å²): 112,142,65,14,7,58,14,0,69,84,27,140,5,23,155,6,100,118,60,0,70,94,47,36,39,101,50,12,47,88,0,28,107,2,70,41,128,48,1,119,89,21,46,0,106,48,43,0,4,36,56,13,0,37,18,18,0,96,68,32,92,70,141,122,77,161,101,145,78,85,28,172,43,2,85,28,10,0,86,126,40,125,7,75,120,23,45,70,38,0,68,159,45,2,1,65,48,40,72,2,0,57,53,6,95,95,121,17,0,48,120,13,111,4,142,58,104,135,40,36,60,60,0,39,73,4,11,120,126,17,111,89,104

B-factor: mean 38.13, std 12.96, range [19.47, 108.68]